Protein AF-A0A6B0UI86-F1 (afdb_monomer_lite)

Sequence (98 aa):
MKSIVAALCFLIAVAYCTAMLLEQQCRAPRAFASCDGSISPRYVYYFSNFTNKCESDYSCGRGINYFEDKFCCMTECPYVKYSFCITQVQEMNSKITL

InterPro domains:
  IPR036880 Pancreatic trypsin inhibitor Kunitz domain superfamily [SSF57362] (16-81)

Organism: Ixodes ricinus (NCBI:txid34613)

Structure (mmCIF, N/CA/C/O backbone):
data_AF-A0A6B0UI86-F1
#
_entry.id   AF-A0A6B0UI86-F1
#
loop_
_atom_site.group_PDB
_atom_site.id
_atom_site.type_symbol
_atom_site.label_atom_id
_atom_site.label_alt_id
_atom_site.label_c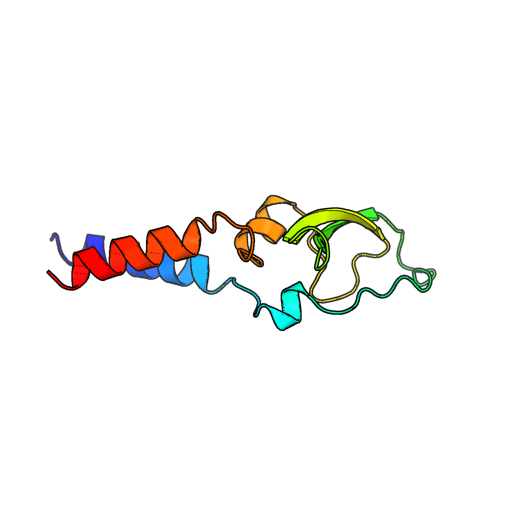omp_id
_atom_site.label_asym_id
_atom_site.label_entity_id
_atom_site.label_seq_id
_atom_site.pdbx_PDB_ins_code
_atom_site.Cartn_x
_atom_site.Cartn_y
_atom_site.Cartn_z
_atom_site.occupancy
_atom_site.B_iso_or_equiv
_atom_site.auth_seq_id
_atom_site.auth_comp_id
_atom_site.auth_asym_id
_atom_site.auth_atom_id
_atom_site.pdbx_PDB_model_num
ATOM 1 N N . MET A 1 1 ? -7.426 0.915 39.795 1.00 53.25 1 MET A N 1
ATOM 2 C CA . MET A 1 1 ? -6.401 0.584 38.775 1.00 53.25 1 MET A CA 1
ATOM 3 C C . MET A 1 1 ? -7.006 -0.184 37.587 1.00 53.25 1 MET A C 1
ATOM 5 O O . MET A 1 1 ? -6.515 -1.240 37.229 1.00 53.25 1 MET A O 1
ATOM 9 N N . LYS A 1 2 ? -8.097 0.317 36.983 1.00 56.50 2 LYS A N 1
ATOM 10 C CA . LYS A 1 2 ? -8.766 -0.313 35.817 1.00 56.50 2 LYS A CA 1
ATOM 11 C C . LYS A 1 2 ? -8.839 0.649 34.624 1.00 56.50 2 LYS A C 1
ATOM 13 O O . LYS A 1 2 ? -8.567 0.263 33.498 1.00 56.50 2 LYS A O 1
ATOM 18 N N . SER A 1 3 ? -9.086 1.929 34.909 1.00 65.56 3 SER A N 1
ATOM 19 C CA . SER A 1 3 ? -9.145 3.002 33.907 1.00 65.56 3 SER A CA 1
ATOM 20 C C . SER A 1 3 ? -7.809 3.266 33.191 1.00 65.56 3 SER A C 1
ATOM 22 O O . SER A 1 3 ? -7.808 3.513 31.992 1.00 65.56 3 SER A O 1
ATOM 24 N N . ILE A 1 4 ? -6.668 3.126 33.881 1.00 74.19 4 ILE A N 1
ATOM 25 C CA . ILE A 1 4 ? -5.340 3.369 33.285 1.00 74.19 4 ILE A CA 1
ATOM 26 C C . ILE A 1 4 ? -5.018 2.343 32.190 1.00 74.19 4 ILE A C 1
ATOM 28 O O . ILE A 1 4 ? -4.497 2.710 31.145 1.00 74.19 4 ILE A O 1
ATOM 32 N N . VAL A 1 5 ? -5.359 1.068 32.407 1.00 75.06 5 VAL A N 1
ATOM 33 C CA . VAL A 1 5 ? -5.111 -0.002 31.426 1.00 75.06 5 VAL A CA 1
ATOM 34 C C . VAL A 1 5 ? -5.951 0.219 30.172 1.00 75.06 5 VAL A C 1
ATOM 36 O O . VAL A 1 5 ? -5.418 0.151 29.070 1.00 75.06 5 VAL A O 1
ATOM 39 N N . ALA A 1 6 ? -7.233 0.560 30.339 1.00 68.81 6 ALA A N 1
ATOM 40 C CA . ALA A 1 6 ? -8.100 0.895 29.215 1.00 68.81 6 ALA A CA 1
ATOM 41 C C . ALA A 1 6 ? -7.520 2.068 28.410 1.00 68.81 6 ALA A C 1
ATOM 43 O O . ALA A 1 6 ? -7.306 1.929 27.211 1.00 68.81 6 ALA A O 1
ATOM 44 N N . ALA A 1 7 ? -7.173 3.178 29.072 1.00 71.44 7 ALA A N 1
ATOM 45 C CA . ALA A 1 7 ? -6.587 4.346 28.416 1.00 71.44 7 ALA A CA 1
ATOM 46 C C . ALA A 1 7 ? -5.291 4.018 27.651 1.00 71.44 7 ALA A C 1
ATOM 48 O O . ALA A 1 7 ? -5.097 4.501 26.538 1.00 71.44 7 ALA A O 1
ATOM 49 N N . LEU A 1 8 ? -4.430 3.157 28.202 1.00 76.38 8 LEU A N 1
ATOM 50 C CA . LEU A 1 8 ? -3.202 2.733 27.529 1.00 76.38 8 LEU A CA 1
ATOM 51 C C . LEU A 1 8 ? -3.495 1.922 26.257 1.00 76.38 8 LEU A C 1
ATOM 53 O O . LEU A 1 8 ? -2.886 2.170 25.219 1.00 76.38 8 LEU A O 1
ATOM 57 N N . CYS A 1 9 ? -4.454 0.993 26.313 1.00 71.00 9 CYS A N 1
ATOM 58 C CA . CYS A 1 9 ? -4.888 0.223 25.146 1.00 71.00 9 CYS A CA 1
ATOM 59 C C . CYS A 1 9 ? -5.444 1.129 24.038 1.00 71.00 9 CYS A C 1
ATOM 61 O O . CYS A 1 9 ? -5.132 0.916 22.868 1.00 71.00 9 CYS A O 1
ATOM 63 N N . PHE A 1 10 ? -6.197 2.171 24.404 1.00 70.06 10 PHE A N 1
ATOM 64 C CA . PHE A 1 10 ? -6.682 3.172 23.453 1.00 70.06 10 PHE A CA 1
ATOM 65 C C . PHE A 1 10 ? -5.554 3.931 22.777 1.00 70.06 10 PHE A C 1
ATOM 67 O O . PHE A 1 10 ? -5.547 4.043 21.556 1.00 70.06 10 PHE A O 1
ATOM 74 N N . LEU A 1 11 ? -4.583 4.420 23.547 1.00 70.94 11 LEU A N 1
ATOM 75 C CA . LEU A 1 11 ? -3.454 5.159 22.988 1.00 70.94 11 LEU A CA 1
ATOM 76 C C . LEU A 1 11 ? -2.613 4.291 22.050 1.00 70.94 11 LEU A C 1
ATOM 78 O O . LEU A 1 11 ? -2.214 4.763 20.990 1.00 70.94 11 LEU A O 1
ATOM 82 N N . ILE A 1 12 ? -2.394 3.019 22.397 1.00 71.19 12 ILE A N 1
ATOM 83 C CA . ILE A 1 12 ? -1.671 2.070 21.540 1.00 71.19 12 ILE A CA 1
ATOM 84 C C . ILE A 1 12 ? -2.436 1.834 20.238 1.00 71.19 12 ILE A C 1
ATOM 86 O O . ILE A 1 12 ? -1.841 1.890 19.166 1.00 71.19 12 ILE A O 1
ATOM 90 N N . ALA A 1 13 ? -3.747 1.607 20.306 1.00 67.44 13 ALA A N 1
ATOM 91 C CA . ALA A 1 13 ? -4.544 1.364 19.113 1.00 67.44 13 ALA A CA 1
ATOM 92 C C . ALA A 1 13 ? -4.681 2.607 18.222 1.00 67.44 13 ALA A C 1
ATOM 94 O O . ALA A 1 13 ? -4.596 2.498 17.002 1.00 67.44 13 ALA A O 1
ATOM 95 N N . VAL A 1 14 ? -4.838 3.793 18.817 1.00 66.81 14 VAL A N 1
ATOM 96 C CA . VAL A 1 14 ? -4.833 5.062 18.082 1.00 66.81 14 VAL A CA 1
ATOM 97 C C . VAL A 1 14 ? -3.477 5.273 17.419 1.00 66.81 14 VAL A C 1
ATOM 99 O O . VAL A 1 14 ? -3.450 5.531 16.224 1.00 66.81 14 VAL A O 1
ATOM 102 N N . ALA A 1 15 ? -2.363 5.086 18.133 1.00 66.56 15 ALA A N 1
ATOM 103 C CA . ALA A 1 15 ? -1.025 5.180 17.548 1.00 66.56 15 ALA A CA 1
ATOM 104 C C . ALA A 1 15 ? -0.845 4.195 16.379 1.00 66.56 15 ALA A C 1
ATOM 106 O O . ALA A 1 15 ? -0.333 4.573 15.326 1.00 66.56 15 ALA A O 1
ATOM 107 N N . TYR A 1 16 ? -1.353 2.967 16.521 1.00 64.25 16 TYR A N 1
ATOM 108 C CA . TYR A 1 16 ? -1.344 1.965 15.455 1.00 64.25 16 TYR A CA 1
ATOM 109 C C . TYR A 1 16 ? -2.148 2.403 14.222 1.00 64.25 16 TYR A C 1
ATOM 111 O O . TYR A 1 16 ? -1.738 2.130 13.100 1.00 64.25 16 TYR A O 1
A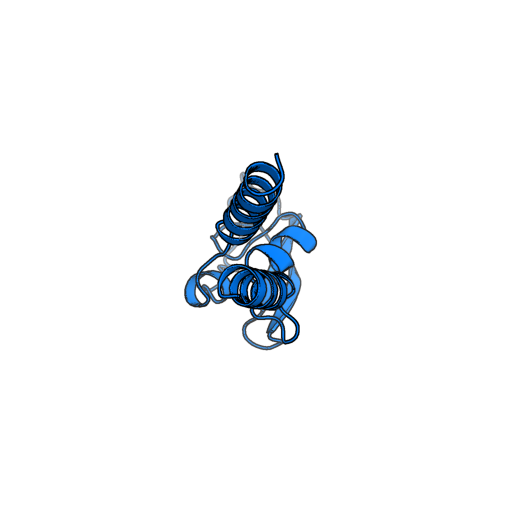TOM 119 N N . CYS A 1 17 ? -3.260 3.122 14.409 1.00 62.00 17 CYS A N 1
ATOM 120 C CA . CYS A 1 17 ? -4.067 3.649 13.306 1.00 62.00 17 CYS A CA 1
ATOM 121 C C . CYS A 1 17 ? -3.634 5.054 12.827 1.00 62.00 17 CYS A C 1
ATOM 123 O O . CYS A 1 17 ? -4.118 5.502 11.794 1.00 62.00 17 CYS A O 1
ATOM 125 N N . THR A 1 18 ? -2.735 5.768 13.521 1.00 58.88 18 THR A N 1
ATOM 126 C CA . THR A 1 18 ? -2.152 7.030 13.005 1.00 58.88 18 THR A CA 1
ATOM 127 C C . THR A 1 18 ? -1.116 6.805 11.910 1.00 58.88 18 THR A C 1
ATOM 129 O O . THR A 1 18 ? -0.830 7.719 11.142 1.00 58.88 18 THR A O 1
ATOM 132 N N . ALA A 1 19 ? -0.613 5.579 11.791 1.00 64.69 19 ALA A N 1
ATOM 133 C CA . ALA A 1 19 ? 0.165 5.107 10.656 1.00 64.69 19 ALA A CA 1
ATOM 134 C C . ALA A 1 19 ? -0.770 4.741 9.484 1.00 64.69 19 ALA A C 1
ATOM 136 O O . ALA A 1 19 ? -0.719 3.644 8.949 1.00 64.69 19 ALA A O 1
ATOM 137 N N . MET A 1 20 ? -1.741 5.607 9.177 1.00 73.69 20 MET A N 1
ATOM 138 C CA . MET A 1 20 ? -2.649 5.441 8.045 1.00 73.69 20 MET A CA 1
ATOM 139 C C . MET A 1 20 ? -2.427 6.569 7.060 1.00 73.69 20 MET A C 1
ATOM 141 O O . MET A 1 20 ? -2.550 7.752 7.390 1.00 73.69 20 MET A O 1
ATOM 145 N N . LEU A 1 21 ? -2.191 6.197 5.812 1.00 78.56 21 LEU A N 1
ATOM 146 C CA . LEU A 1 21 ? -2.223 7.132 4.710 1.00 78.56 21 LEU A CA 1
ATOM 147 C C . LEU A 1 21 ? -3.671 7.455 4.353 1.00 78.56 21 LEU A C 1
ATOM 149 O O . LEU A 1 21 ? -4.558 6.605 4.365 1.00 78.56 21 LEU A O 1
ATOM 153 N N . LEU A 1 22 ? -3.892 8.708 3.959 1.00 82.31 22 LEU A N 1
ATOM 154 C CA . LEU A 1 22 ? -5.152 9.123 3.347 1.00 82.31 22 LEU A CA 1
ATOM 155 C C . LEU A 1 22 ? -5.395 8.318 2.059 1.00 82.31 22 LEU A C 1
ATOM 157 O O . LEU A 1 22 ? -4.454 8.038 1.318 1.00 82.31 22 LEU A O 1
ATOM 161 N N . GLU A 1 23 ? -6.653 8.042 1.721 1.00 81.75 23 GLU A N 1
ATOM 162 C CA . GLU A 1 23 ? -7.007 7.215 0.558 1.00 81.75 23 GLU A CA 1
ATOM 163 C C . GLU A 1 23 ? -6.383 7.724 -0.743 1.00 81.75 23 GLU A C 1
ATOM 165 O O . GLU A 1 23 ? -5.904 6.948 -1.565 1.00 81.75 23 GLU A O 1
ATOM 170 N N . GLN A 1 24 ? -6.314 9.046 -0.894 1.00 84.12 24 GLN A N 1
ATOM 171 C CA . GLN A 1 24 ? -5.692 9.693 -2.047 1.00 84.12 24 GLN A CA 1
ATOM 172 C C . GLN A 1 24 ? -4.183 9.418 -2.134 1.00 84.12 24 GLN A C 1
ATOM 174 O O . GLN A 1 24 ? -3.642 9.299 -3.229 1.00 84.12 24 GLN A O 1
ATOM 179 N N . GLN A 1 25 ? -3.504 9.274 -0.993 1.00 85.69 25 GLN A N 1
ATOM 180 C CA . GLN A 1 25 ? -2.082 8.930 -0.926 1.00 85.69 25 GLN A CA 1
ATOM 181 C C . GLN A 1 25 ? -1.871 7.444 -1.248 1.00 85.69 25 GLN A C 1
ATOM 183 O O . GLN A 1 25 ? -0.989 7.106 -2.031 1.00 85.69 25 GLN A O 1
ATOM 188 N N . CYS A 1 26 ? -2.746 6.568 -0.751 1.00 88.75 26 CYS A N 1
ATOM 189 C CA . CYS A 1 26 ? -2.763 5.147 -1.116 1.00 88.75 26 CYS A CA 1
ATOM 190 C C . CYS A 1 26 ? -3.096 4.903 -2.592 1.00 88.75 26 CYS A C 1
ATOM 192 O O . CYS A 1 26 ? -2.692 3.904 -3.172 1.00 88.75 26 CYS A O 1
ATOM 194 N N . ARG A 1 27 ? -3.837 5.807 -3.232 1.00 88.19 27 ARG A N 1
ATOM 195 C CA . ARG A 1 27 ? -4.162 5.741 -4.665 1.00 88.19 27 ARG A CA 1
ATOM 196 C C . ARG A 1 27 ? -3.287 6.673 -5.504 1.00 88.19 27 ARG A C 1
ATOM 198 O O . ARG A 1 27 ? -3.613 6.924 -6.665 1.00 88.19 27 ARG A O 1
ATOM 205 N N . ALA A 1 28 ? -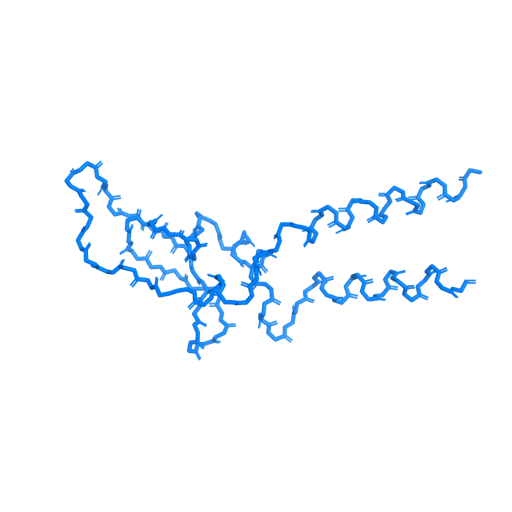2.184 7.172 -4.940 1.00 87.38 28 ALA A N 1
ATOM 206 C CA . ALA A 1 28 ? -1.293 8.081 -5.643 1.00 87.38 28 ALA A CA 1
ATOM 207 C C . ALA A 1 28 ? -0.740 7.427 -6.925 1.00 87.38 28 ALA A C 1
ATOM 209 O O . ALA A 1 28 ? -0.443 6.222 -6.930 1.00 87.38 28 ALA A O 1
ATOM 210 N N . PRO A 1 29 ? -0.596 8.207 -8.014 1.00 81.69 29 PRO A N 1
ATOM 211 C CA . PRO A 1 29 ? -0.079 7.705 -9.277 1.00 81.69 29 PRO A CA 1
ATOM 212 C C . PRO A 1 29 ? 1.334 7.146 -9.102 1.00 81.69 29 PRO A C 1
ATOM 214 O O . PRO A 1 29 ? 2.187 7.745 -8.444 1.00 81.69 29 PRO A O 1
ATOM 217 N N . ARG A 1 30 ? 1.581 5.986 -9.714 1.00 81.12 30 ARG A N 1
ATOM 218 C CA . ARG A 1 30 ? 2.877 5.307 -9.667 1.00 81.12 30 ARG A CA 1
ATOM 219 C C . ARG A 1 30 ? 3.731 5.723 -10.858 1.00 81.12 30 ARG A C 1
ATOM 221 O O . ARG A 1 30 ? 3.305 5.603 -12.005 1.00 81.12 30 ARG A O 1
ATOM 228 N N . ALA A 1 31 ? 4.944 6.195 -10.587 1.00 67.56 31 ALA A N 1
ATOM 229 C CA . ALA A 1 31 ? 5.925 6.451 -11.631 1.00 67.56 31 ALA A CA 1
ATOM 230 C C . ALA A 1 31 ? 6.571 5.126 -12.066 1.00 67.56 31 ALA A C 1
ATOM 232 O O . ALA A 1 31 ? 7.226 4.465 -11.263 1.00 67.56 31 ALA A O 1
ATOM 233 N N . PHE A 1 32 ? 6.391 4.764 -13.337 1.00 65.56 32 PHE A N 1
ATOM 234 C CA . PHE A 1 32 ? 7.039 3.612 -13.987 1.00 65.56 32 PHE A CA 1
ATOM 235 C C . PHE A 1 32 ? 8.243 4.009 -14.852 1.00 65.56 32 PHE A C 1
ATOM 237 O O . PHE A 1 32 ? 8.874 3.163 -15.481 1.00 65.56 32 PHE A O 1
ATOM 244 N N . ALA A 1 33 ? 8.554 5.303 -14.920 1.00 59.75 33 ALA A N 1
ATOM 245 C CA . ALA A 1 33 ? 9.638 5.821 -15.733 1.00 59.75 33 ALA A CA 1
ATOM 246 C C . ALA A 1 33 ? 10.965 5.473 -15.058 1.00 59.75 33 ALA A C 1
ATOM 248 O O . ALA A 1 33 ? 11.338 6.152 -14.112 1.00 59.75 33 ALA A O 1
ATOM 249 N N . SER A 1 34 ? 11.594 4.379 -15.501 1.00 71.62 34 SER A N 1
ATOM 250 C CA . SER A 1 34 ? 13.015 4.025 -15.344 1.00 71.62 34 SER A CA 1
ATOM 251 C C . SER A 1 34 ? 13.686 4.444 -14.030 1.00 71.62 34 SER A C 1
ATOM 253 O O . SER A 1 34 ? 13.890 5.630 -13.764 1.00 71.62 34 SER A O 1
ATOM 255 N N . CYS A 1 35 ? 14.136 3.465 -13.246 1.00 75.12 35 CYS A N 1
ATOM 256 C CA . CYS A 1 35 ? 14.960 3.762 -12.080 1.00 75.12 35 CYS A CA 1
ATOM 257 C C . CYS A 1 35 ? 16.160 4.621 -12.475 1.00 75.12 35 CYS A C 1
ATOM 259 O O . CYS A 1 35 ? 16.766 4.415 -13.527 1.00 75.12 35 CYS A O 1
ATOM 261 N N . ASP A 1 36 ? 16.480 5.592 -11.622 1.00 78.31 36 ASP A N 1
ATOM 262 C CA . ASP A 1 36 ? 17.748 6.297 -11.739 1.00 78.31 36 ASP A CA 1
ATOM 263 C C . ASP A 1 36 ? 18.897 5.278 -11.699 1.00 78.31 36 ASP A C 1
ATOM 265 O O . ASP A 1 36 ? 18.771 4.243 -11.044 1.00 78.31 36 ASP A O 1
ATOM 269 N N . GLY A 1 37 ? 20.015 5.565 -12.369 1.00 78.12 37 GLY A N 1
ATOM 270 C CA . GLY A 1 37 ? 21.138 4.626 -12.488 1.00 78.12 37 GLY A CA 1
ATOM 271 C C . GLY A 1 37 ? 21.741 4.202 -11.142 1.00 78.12 37 GLY A C 1
ATOM 272 O O . GLY A 1 37 ? 22.435 3.192 -11.069 1.00 78.12 37 GLY A O 1
ATOM 273 N N . SER A 1 38 ? 21.449 4.946 -10.070 1.00 81.31 38 SER A N 1
ATOM 274 C CA . SER A 1 38 ? 21.843 4.634 -8.694 1.00 81.31 38 SER A CA 1
ATOM 275 C C . SER A 1 38 ? 20.879 3.699 -7.944 1.00 81.31 38 SER A C 1
ATOM 277 O O . SER A 1 38 ? 21.240 3.171 -6.893 1.00 81.31 38 SER A O 1
ATOM 279 N N . ILE A 1 39 ? 19.659 3.477 -8.451 1.00 80.50 39 ILE A N 1
ATOM 280 C CA . ILE A 1 39 ? 18.612 2.711 -7.766 1.00 80.50 39 ILE A CA 1
ATOM 281 C C . ILE A 1 39 ? 18.340 1.419 -8.524 1.00 80.50 39 ILE A C 1
ATOM 283 O O . ILE A 1 39 ? 17.780 1.415 -9.617 1.00 80.50 39 ILE A O 1
ATOM 287 N N . SER A 1 40 ? 18.676 0.297 -7.894 1.00 83.56 40 SER A N 1
ATOM 288 C CA . SER A 1 40 ? 18.286 -1.013 -8.409 1.00 83.56 40 SER A CA 1
ATOM 289 C C . SER A 1 40 ? 16.793 -1.259 -8.156 1.00 83.56 40 SER A C 1
ATOM 291 O O . SER A 1 40 ? 16.327 -1.042 -7.030 1.00 83.56 40 SER A O 1
ATOM 293 N N . PRO A 1 41 ? 16.030 -1.713 -9.165 1.00 85.75 41 PRO A N 1
ATOM 294 C CA . PRO A 1 41 ? 14.656 -2.131 -8.952 1.00 85.75 41 PRO A CA 1
ATOM 295 C C . PRO A 1 41 ? 14.596 -3.342 -8.012 1.00 85.75 41 PRO A C 1
ATOM 297 O O . PRO A 1 41 ? 15.476 -4.207 -7.997 1.00 85.75 41 PRO A O 1
ATOM 300 N N . ARG A 1 42 ? 13.548 -3.381 -7.196 1.00 88.38 42 ARG A N 1
ATOM 301 C CA . ARG A 1 42 ? 13.290 -4.408 -6.188 1.00 88.38 42 ARG A CA 1
ATOM 302 C C . ARG A 1 42 ? 11.795 -4.685 -6.098 1.00 88.38 42 ARG A C 1
ATOM 304 O O . ARG A 1 42 ? 10.975 -3.922 -6.610 1.00 88.38 42 ARG A O 1
ATOM 311 N N . TYR A 1 43 ? 11.447 -5.789 -5.450 1.00 90.25 43 TYR A N 1
ATOM 312 C CA . TYR A 1 43 ? 10.052 -6.075 -5.150 1.00 90.25 43 TYR A CA 1
ATOM 313 C C . TYR A 1 43 ? 9.565 -5.147 -4.044 1.00 90.25 43 TYR A C 1
ATOM 315 O O . TYR A 1 43 ? 10.140 -5.118 -2.962 1.00 90.25 43 TYR A O 1
ATOM 323 N N . VAL A 1 44 ? 8.505 -4.407 -4.339 1.00 91.56 44 VAL A N 1
ATOM 324 C CA . VAL A 1 44 ? 7.818 -3.514 -3.405 1.00 91.56 44 VAL A CA 1
ATOM 325 C C . VAL A 1 44 ? 6.320 -3.748 -3.501 1.00 91.56 44 VAL A C 1
ATOM 327 O O . VAL A 1 44 ? 5.818 -4.212 -4.522 1.00 91.56 44 VAL A O 1
ATOM 330 N N . TYR A 1 45 ? 5.595 -3.412 -2.447 1.00 91.06 45 TYR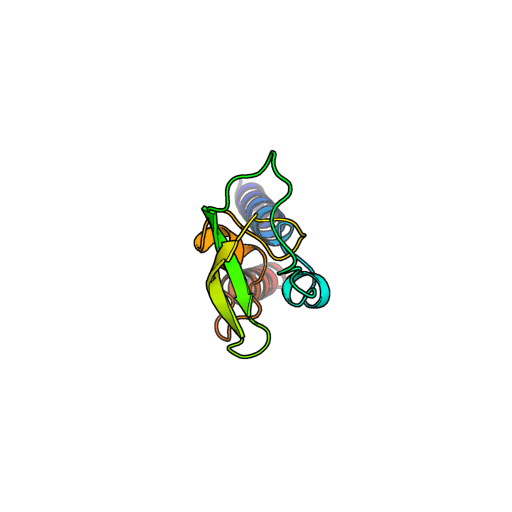 A N 1
ATOM 331 C CA . TYR A 1 45 ? 4.144 -3.476 -2.392 1.00 91.06 45 TYR A CA 1
ATOM 332 C C . TYR A 1 45 ? 3.530 -2.099 -2.614 1.00 91.06 45 TYR A C 1
ATOM 334 O O . TYR A 1 45 ? 4.116 -1.081 -2.260 1.00 91.06 45 TYR A O 1
ATOM 342 N N . TYR A 1 46 ? 2.337 -2.063 -3.187 1.00 90.50 46 TYR A N 1
ATOM 343 C CA . TYR A 1 46 ? 1.571 -0.842 -3.414 1.00 90.50 46 TYR A CA 1
ATOM 344 C C . TYR A 1 46 ? 0.079 -1.133 -3.295 1.00 90.50 46 TYR A C 1
ATOM 346 O O . TYR A 1 46 ? -0.362 -2.264 -3.517 1.00 90.50 46 TYR A O 1
ATOM 354 N N . PHE A 1 47 ? -0.723 -0.108 -3.018 1.00 91.38 47 PHE A N 1
ATOM 355 C CA . PHE A 1 47 ? -2.174 -0.228 -3.030 1.00 91.38 47 PHE A CA 1
ATOM 356 C C . PHE A 1 47 ? -2.732 0.051 -4.434 1.00 91.38 47 PHE A C 1
ATOM 358 O O . PHE A 1 47 ? -2.539 1.119 -5.026 1.00 91.38 47 PHE A O 1
ATOM 365 N N . SER A 1 48 ? -3.393 -0.953 -5.010 1.00 89.56 48 SER A N 1
ATOM 366 C CA . SER A 1 48 ? -3.944 -0.908 -6.362 1.00 89.56 48 SER A CA 1
ATOM 367 C C . SER A 1 48 ? -5.323 -0.259 -6.369 1.00 89.56 48 SER A C 1
ATOM 369 O O . SER A 1 48 ? -6.263 -0.765 -5.754 1.00 89.56 48 SER A O 1
ATOM 371 N N . ASN A 1 49 ? -5.477 0.831 -7.127 1.00 88.44 49 ASN A N 1
ATOM 372 C CA . ASN A 1 49 ? -6.777 1.484 -7.291 1.00 88.44 49 ASN A CA 1
ATOM 373 C C . ASN A 1 49 ? -7.803 0.569 -7.993 1.00 88.44 49 ASN A C 1
ATOM 375 O O . ASN A 1 49 ? -8.994 0.629 -7.704 1.00 88.44 49 ASN A O 1
ATOM 379 N N . PHE A 1 50 ? -7.332 -0.309 -8.883 1.00 86.75 50 PHE A N 1
ATOM 380 C CA . PHE A 1 50 ? -8.187 -1.192 -9.675 1.00 86.75 50 PHE A CA 1
ATOM 381 C C . PHE A 1 50 ? -8.698 -2.389 -8.871 1.00 86.75 50 PHE A C 1
ATOM 383 O O . PHE A 1 50 ? -9.879 -2.721 -8.941 1.00 86.75 50 PHE A O 1
ATOM 390 N N . THR A 1 51 ? -7.827 -3.039 -8.094 1.00 88.38 51 THR A N 1
ATOM 391 C CA . THR A 1 51 ? -8.192 -4.255 -7.348 1.00 88.38 51 THR A CA 1
ATOM 392 C C . THR A 1 51 ? -8.553 -3.985 -5.888 1.00 88.38 51 THR A C 1
ATOM 394 O O . THR A 1 51 ? -9.094 -4.876 -5.230 1.00 88.38 51 THR A O 1
ATOM 397 N N . ASN A 1 52 ? -8.310 -2.762 -5.390 1.00 87.19 52 ASN A N 1
ATOM 398 C CA . ASN A 1 52 ? -8.452 -2.358 -3.985 1.00 87.19 52 ASN A CA 1
ATOM 399 C C . ASN A 1 52 ? -7.678 -3.276 -3.028 1.00 87.19 52 ASN A C 1
ATOM 401 O O . ASN A 1 52 ? -8.173 -3.643 -1.961 1.00 87.19 52 ASN A O 1
ATOM 405 N N . LYS A 1 53 ? -6.486 -3.710 -3.446 1.00 87.56 53 LYS A N 1
ATOM 406 C CA . LYS A 1 53 ? -5.624 -4.638 -2.709 1.00 87.56 53 LYS A CA 1
ATOM 407 C C . LYS A 1 53 ? -4.178 -4.167 -2.748 1.00 87.56 53 LYS A C 1
ATOM 409 O O . LYS A 1 53 ? -3.772 -3.456 -3.665 1.00 87.56 53 LYS A O 1
ATOM 414 N N . CYS A 1 54 ? -3.409 -4.624 -1.764 1.00 89.44 54 CYS A N 1
ATOM 415 C CA . CYS A 1 54 ? -1.958 -4.517 -1.779 1.00 89.44 54 CYS A CA 1
ATOM 416 C C . CYS A 1 54 ? -1.356 -5.575 -2.707 1.00 89.44 54 CYS A C 1
ATOM 418 O O . CYS A 1 54 ? -1.480 -6.778 -2.451 1.00 89.44 54 CYS A O 1
ATOM 420 N N . GLU A 1 55 ? -0.716 -5.116 -3.774 1.00 91.75 55 GLU A N 1
ATOM 421 C CA . GLU A 1 55 ? -0.086 -5.928 -4.814 1.00 91.75 55 GLU A CA 1
ATOM 422 C C . GLU A 1 55 ? 1.418 -5.666 -4.836 1.00 91.75 55 GLU A C 1
ATOM 424 O O . GLU A 1 55 ? 1.872 -4.619 -4.384 1.00 91.75 55 GLU A O 1
ATOM 429 N N . SER A 1 56 ? 2.196 -6.632 -5.322 1.00 91.44 56 SER A N 1
ATOM 430 C CA . SER A 1 56 ? 3.641 -6.484 -5.493 1.00 91.44 56 SER A CA 1
ATOM 431 C C . SER A 1 56 ? 3.976 -6.003 -6.902 1.00 91.44 56 SER A C 1
ATOM 433 O O . SER A 1 56 ? 3.390 -6.488 -7.869 1.00 91.44 56 SER A O 1
ATOM 435 N N . ASP A 1 57 ? 4.961 -5.120 -7.021 1.00 89.75 57 ASP A N 1
ATOM 436 C CA . ASP A 1 57 ? 5.565 -4.685 -8.281 1.00 89.75 57 ASP A CA 1
ATOM 437 C C . ASP A 1 57 ? 7.083 -4.838 -8.226 1.00 89.75 57 ASP A C 1
ATOM 439 O O . ASP A 1 57 ? 7.679 -4.740 -7.151 1.00 89.75 57 ASP A O 1
ATOM 443 N N . TYR A 1 58 ? 7.712 -4.994 -9.388 1.00 88.25 58 TYR A N 1
ATOM 444 C CA . TYR A 1 58 ? 9.160 -4.876 -9.508 1.00 88.25 58 TYR A CA 1
ATOM 445 C C . TYR A 1 58 ? 9.498 -3.457 -9.964 1.00 88.25 58 TYR A C 1
ATOM 447 O O . TYR A 1 58 ? 9.416 -3.126 -11.146 1.00 88.25 58 TYR A O 1
ATOM 455 N N . SER A 1 59 ? 9.830 -2.590 -9.008 1.00 86.38 59 SER A N 1
ATOM 456 C CA . SER A 1 59 ? 10.024 -1.162 -9.266 1.00 86.38 59 SER A CA 1
ATOM 457 C C . SER A 1 59 ? 11.137 -0.562 -8.408 1.00 86.38 59 SER A C 1
ATOM 459 O O . SER A 1 59 ? 11.763 -1.224 -7.587 1.00 86.38 59 SER A O 1
ATOM 461 N N . CYS A 1 60 ? 11.383 0.732 -8.577 1.00 86.06 60 CYS A N 1
ATOM 462 C CA . CYS A 1 60 ? 12.379 1.473 -7.804 1.00 86.06 60 CYS A CA 1
ATOM 463 C C . CYS A 1 60 ? 11.886 1.853 -6.395 1.00 86.06 60 CYS A C 1
ATOM 465 O O . CYS A 1 60 ? 12.657 2.417 -5.618 1.00 86.06 60 CYS A O 1
ATOM 467 N N . GLY A 1 61 ? 10.603 1.613 -6.085 1.00 82.88 61 GLY A N 1
ATOM 468 C CA . GLY A 1 61 ? 10.010 1.918 -4.782 1.00 82.88 61 GLY A CA 1
ATOM 469 C C . GLY A 1 61 ? 9.972 3.410 -4.444 1.00 82.88 61 GLY A C 1
ATOM 470 O O . GLY A 1 61 ? 10.154 3.777 -3.288 1.00 82.88 61 GLY A O 1
ATOM 471 N N . ARG A 1 62 ? 9.803 4.296 -5.438 1.00 81.75 62 ARG A N 1
ATOM 472 C CA . ARG A 1 62 ? 9.743 5.750 -5.206 1.00 81.75 62 ARG A CA 1
ATOM 473 C C . ARG A 1 62 ? 8.317 6.268 -5.164 1.00 81.75 62 ARG A C 1
ATOM 475 O O . ARG A 1 62 ? 7.630 6.268 -6.181 1.00 81.75 62 ARG A O 1
ATOM 482 N N . GLY A 1 63 ? 7.932 6.836 -4.031 1.00 82.56 63 GLY A N 1
ATOM 483 C CA . GLY A 1 63 ? 6.649 7.505 -3.851 1.00 82.56 63 GLY A CA 1
ATOM 484 C C . GLY A 1 63 ? 5.941 7.013 -2.600 1.00 82.56 63 GLY A C 1
ATOM 485 O O . GLY A 1 63 ? 6.349 6.034 -1.988 1.00 82.56 63 GLY A O 1
ATOM 486 N N . ILE A 1 64 ? 4.874 7.712 -2.234 1.00 85.94 64 ILE A N 1
ATOM 487 C CA . ILE A 1 64 ? 4.134 7.450 -0.996 1.00 85.94 64 ILE A CA 1
ATOM 488 C C . ILE A 1 64 ? 3.307 6.153 -1.043 1.00 85.94 64 ILE A C 1
ATOM 490 O O . ILE A 1 64 ? 3.010 5.576 -0.008 1.00 85.94 64 ILE A O 1
ATOM 494 N N . ASN A 1 65 ? 2.973 5.672 -2.245 1.00 89.06 65 ASN A N 1
ATOM 495 C CA . ASN A 1 65 ? 2.256 4.415 -2.476 1.00 89.06 65 ASN A CA 1
ATOM 496 C C . ASN A 1 65 ? 3.217 3.242 -2.761 1.00 89.06 65 ASN A C 1
ATOM 498 O O . ASN A 1 65 ? 2.953 2.413 -3.631 1.00 89.06 65 ASN A O 1
ATOM 502 N N . TYR A 1 66 ? 4.370 3.213 -2.092 1.00 88.56 66 TYR A N 1
ATOM 503 C CA . TYR A 1 66 ? 5.303 2.093 -2.145 1.00 88.56 66 TYR A CA 1
ATOM 504 C C . TYR A 1 66 ? 5.722 1.697 -0.734 1.00 88.56 66 TYR A C 1
ATOM 506 O O . TYR A 1 66 ? 6.109 2.537 0.073 1.00 88.56 66 TYR A O 1
ATOM 514 N N . PHE A 1 67 ? 5.665 0.400 -0.464 1.00 89.31 67 PHE A N 1
ATOM 515 C CA . PHE A 1 67 ? 5.927 -0.201 0.834 1.00 89.31 67 PHE A CA 1
ATOM 516 C C . PHE A 1 67 ? 6.884 -1.376 0.650 1.00 89.31 67 PHE A C 1
ATOM 518 O O . PHE A 1 67 ? 6.726 -2.167 -0.275 1.00 89.31 67 PHE A O 1
ATOM 525 N N . GLU A 1 68 ? 7.864 -1.528 1.534 1.00 87.88 68 GLU A N 1
ATOM 526 C CA . GLU A 1 68 ? 8.795 -2.668 1.471 1.00 87.88 68 GLU A CA 1
ATOM 527 C C . GLU A 1 68 ? 8.119 -3.985 1.890 1.00 87.88 68 GLU A C 1
ATOM 529 O O . GLU A 1 68 ? 8.533 -5.063 1.472 1.00 87.88 68 GLU A O 1
ATOM 534 N N . ASP A 1 69 ? 7.038 -3.904 2.674 1.00 85.06 69 ASP A N 1
ATOM 535 C CA . ASP A 1 69 ? 6.322 -5.064 3.196 1.00 85.06 69 ASP A CA 1
ATOM 536 C C . ASP A 1 69 ? 4.812 -4.995 2.918 1.00 85.06 69 ASP A C 1
ATOM 538 O O . ASP A 1 69 ? 4.180 -3.932 2.956 1.00 85.06 69 ASP A O 1
ATOM 542 N 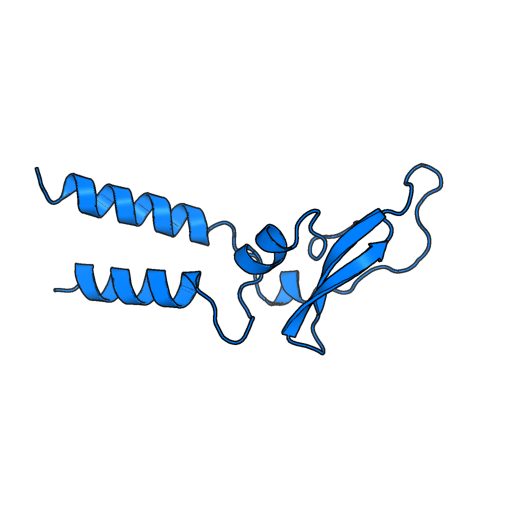N . LYS A 1 70 ? 4.217 -6.161 2.644 1.00 85.62 70 LYS A N 1
ATOM 543 C CA . LYS A 1 70 ? 2.787 -6.295 2.353 1.00 85.62 70 LYS A CA 1
ATOM 544 C C . LYS A 1 70 ? 1.930 -5.930 3.557 1.00 85.62 70 LYS A C 1
ATOM 546 O O . LYS A 1 70 ? 0.877 -5.321 3.384 1.00 85.62 70 LYS A O 1
ATOM 551 N N . PHE A 1 71 ? 2.351 -6.339 4.752 1.00 81.62 71 PHE A N 1
ATOM 552 C CA . PHE A 1 71 ? 1.691 -6.019 6.008 1.00 81.62 71 PHE A CA 1
ATOM 553 C C . PHE A 1 71 ? 1.635 -4.509 6.196 1.00 81.62 71 PHE A C 1
ATOM 555 O O . PHE A 1 71 ? 0.541 -3.993 6.394 1.00 81.62 71 PHE A O 1
ATOM 562 N N . CYS A 1 72 ? 2.757 -3.810 5.993 1.00 82.19 72 CYS A N 1
ATOM 563 C CA . CYS A 1 72 ? 2.794 -2.349 6.040 1.00 82.19 72 CYS A CA 1
ATOM 564 C C . CYS A 1 72 ? 1.818 -1.725 5.035 1.00 82.19 72 CYS A C 1
ATOM 566 O O . CYS A 1 72 ? 1.032 -0.864 5.403 1.00 82.19 72 CYS A O 1
ATOM 568 N N . CYS A 1 73 ? 1.773 -2.207 3.788 1.00 86.62 73 CYS A N 1
ATOM 569 C CA . CYS A 1 73 ? 0.775 -1.722 2.829 1.00 86.62 73 CYS A CA 1
ATOM 570 C C . CYS A 1 73 ? -0.668 -1.926 3.336 1.00 86.62 73 CYS A C 1
ATOM 572 O O . CYS A 1 73 ? -1.511 -1.045 3.191 1.00 86.62 73 CYS A O 1
ATOM 574 N N . MET A 1 74 ? -0.974 -3.074 3.949 1.00 82.50 74 MET A N 1
ATOM 575 C CA . MET A 1 74 ? -2.320 -3.373 4.452 1.00 82.50 74 MET A CA 1
ATOM 576 C C . MET A 1 74 ? -2.693 -2.560 5.696 1.00 82.50 74 MET A C 1
ATOM 578 O O . MET A 1 74 ? -3.871 -2.248 5.866 1.00 82.50 74 MET A O 1
ATOM 582 N N . THR A 1 75 ? -1.726 -2.232 6.556 1.00 77.50 75 THR A N 1
ATOM 583 C CA . THR A 1 75 ? -1.950 -1.400 7.746 1.00 77.50 75 THR A CA 1
ATOM 584 C C . THR A 1 75 ? -2.068 0.077 7.390 1.00 77.50 75 THR A C 1
ATOM 586 O O . THR A 1 75 ? -2.984 0.737 7.872 1.00 77.50 75 THR A O 1
ATOM 589 N N . GLU A 1 76 ? -1.196 0.566 6.505 1.00 81.50 76 GLU A N 1
ATOM 590 C CA . GLU A 1 76 ? -1.122 1.973 6.090 1.00 81.50 76 GLU A CA 1
ATOM 591 C C . GLU A 1 76 ? -2.226 2.347 5.096 1.00 81.50 76 GLU A C 1
ATOM 593 O O . GLU A 1 76 ? -2.735 3.466 5.122 1.00 81.50 76 GLU A O 1
ATOM 598 N N . CYS A 1 77 ? -2.643 1.401 4.246 1.00 85.38 77 CYS A N 1
ATOM 599 C CA . CYS A 1 77 ? -3.717 1.567 3.267 1.00 85.38 77 CYS A CA 1
ATOM 600 C C . CYS A 1 77 ? -4.860 0.575 3.505 1.00 85.38 77 CYS A C 1
ATOM 602 O O . CYS A 1 77 ? -5.131 -0.306 2.677 1.00 85.38 77 CYS A O 1
ATOM 604 N N . PRO A 1 78 ? -5.607 0.720 4.609 1.00 76.88 78 PRO A N 1
ATOM 605 C CA . PRO A 1 78 ? -6.594 -0.253 5.027 1.00 76.88 78 PRO A CA 1
ATOM 606 C C . PRO A 1 78 ? -7.955 0.052 4.374 1.00 76.88 78 PRO A C 1
ATOM 608 O O . PRO A 1 78 ? -8.997 -0.002 5.019 1.00 76.88 78 PRO A O 1
ATOM 611 N N . TYR A 1 79 ? -7.939 0.389 3.082 1.00 73.12 79 TYR A N 1
ATOM 612 C CA . TYR A 1 79 ? -9.117 0.582 2.220 1.00 73.12 79 TYR A CA 1
ATOM 613 C C . TYR A 1 79 ? -9.541 -0.721 1.529 1.00 73.12 79 TYR A C 1
ATOM 615 O O . TYR A 1 79 ? -10.452 -0.754 0.701 1.00 73.12 79 TYR A O 1
ATOM 623 N N . VAL A 1 80 ? -8.875 -1.821 1.881 1.00 66.12 80 VAL A N 1
ATOM 624 C CA . VAL A 1 80 ? -9.352 -3.176 1.627 1.00 66.12 80 VAL A CA 1
ATOM 625 C C . VAL A 1 80 ? -10.715 -3.376 2.294 1.00 66.12 80 VAL A C 1
ATOM 627 O O . VAL A 1 80 ? -10.976 -2.870 3.382 1.00 66.12 80 VAL A O 1
ATOM 630 N N . LYS A 1 81 ? -11.573 -4.183 1.663 1.00 57.59 81 LYS A N 1
ATOM 631 C CA . LYS A 1 81 ? -12.969 -4.454 2.067 1.00 57.59 81 LYS A CA 1
ATOM 632 C C . LYS A 1 81 ? -13.159 -4.933 3.528 1.00 57.59 81 LYS A C 1
ATOM 634 O O . LYS A 1 81 ? -14.292 -4.997 3.986 1.00 57.59 81 LYS A O 1
ATOM 639 N N . TYR A 1 82 ? -12.076 -5.260 4.243 1.00 54.41 82 TYR A N 1
ATOM 640 C CA . TYR A 1 82 ? -12.047 -5.771 5.619 1.00 54.41 82 TYR A CA 1
ATOM 641 C C . TYR A 1 82 ? -10.948 -5.088 6.455 1.00 54.41 82 TYR A C 1
ATOM 643 O O . TYR A 1 82 ? -9.997 -5.723 6.908 1.00 54.41 82 TYR A O 1
ATOM 651 N N . SER A 1 83 ? -11.043 -3.770 6.611 1.00 57.91 83 SER A N 1
ATOM 652 C CA . SER A 1 83 ? -10.102 -2.969 7.399 1.00 57.91 83 SER A CA 1
ATOM 653 C C . SER A 1 83 ? -10.144 -3.312 8.892 1.00 57.91 83 SER A C 1
ATOM 655 O O . SER A 1 83 ? -11.056 -2.892 9.603 1.00 57.91 83 SER A O 1
ATOM 657 N N . PHE A 1 84 ? -9.136 -4.042 9.378 1.00 55.94 84 PHE A N 1
ATOM 658 C CA . PHE A 1 84 ? -9.028 -4.441 10.785 1.00 55.94 84 PHE A CA 1
ATOM 659 C C . PHE A 1 84 ? -8.938 -3.231 11.736 1.00 55.94 84 PHE A C 1
ATOM 661 O O . PHE A 1 84 ? -9.594 -3.227 12.775 1.00 55.94 84 PHE A O 1
ATOM 668 N N . CYS A 1 85 ? -8.199 -2.170 11.382 1.00 60.72 85 CYS A N 1
ATOM 669 C CA . CYS A 1 85 ? -8.067 -0.990 12.254 1.00 60.72 85 CYS A CA 1
ATOM 670 C C . CYS A 1 85 ? -9.394 -0.224 12.400 1.00 60.72 85 CYS A C 1
ATOM 672 O O . CYS A 1 85 ? -9.728 0.171 13.512 1.00 60.72 85 CYS A O 1
ATOM 674 N N . ILE A 1 86 ? -10.170 -0.029 11.318 1.00 59.03 86 ILE A N 1
ATOM 675 C CA . ILE A 1 86 ? -11.461 0.685 11.406 1.00 59.03 86 ILE A CA 1
ATOM 676 C C . ILE A 1 86 ? -12.415 -0.083 12.320 1.00 59.03 86 ILE A C 1
ATOM 678 O O . ILE A 1 86 ? -13.000 0.513 13.223 1.00 59.03 86 ILE A O 1
ATOM 682 N N . THR A 1 87 ? -12.516 -1.405 12.148 1.00 57.88 87 THR A N 1
ATOM 683 C CA . THR A 1 87 ? -13.366 -2.237 13.008 1.00 57.88 87 THR A CA 1
ATOM 684 C C . THR A 1 87 ? -12.920 -2.201 14.467 1.00 57.88 87 THR A C 1
ATOM 686 O O . THR A 1 87 ? -13.763 -2.058 15.346 1.00 57.88 87 THR A O 1
ATOM 689 N N . GLN A 1 88 ? -11.611 -2.246 14.739 1.00 58.69 88 GLN A N 1
ATOM 690 C CA . GLN A 1 88 ? -11.094 -2.211 16.108 1.00 58.69 88 GLN A CA 1
ATOM 691 C C . GLN A 1 88 ? -11.312 -0.841 16.762 1.00 58.69 88 GLN A C 1
ATOM 693 O O . GLN A 1 88 ? -11.818 -0.778 17.878 1.00 58.69 88 GLN A O 1
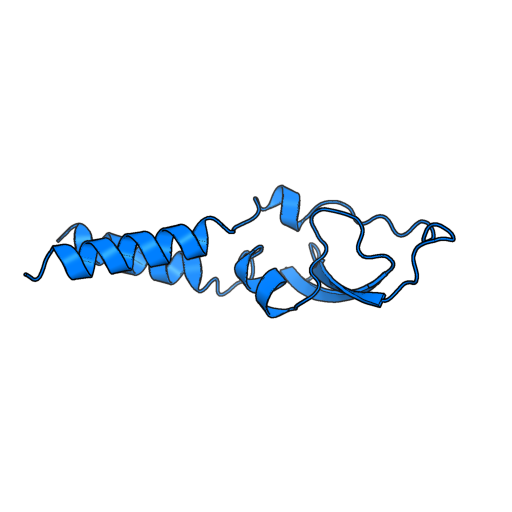ATOM 698 N N . VAL A 1 89 ? -11.008 0.269 16.078 1.00 59.34 89 VAL A N 1
ATOM 699 C CA . VAL A 1 89 ? -11.245 1.628 16.607 1.00 59.34 89 VAL A CA 1
ATOM 700 C C . VAL A 1 89 ? -12.732 1.877 16.851 1.00 59.34 89 VAL A C 1
ATOM 702 O O . VAL A 1 89 ? -13.088 2.420 17.895 1.00 59.34 89 VAL A O 1
ATOM 705 N N . GLN A 1 90 ? -13.611 1.452 15.940 1.00 57.16 90 GLN A N 1
ATOM 706 C CA . GLN A 1 90 ? -15.058 1.556 16.141 1.00 57.16 90 GLN A CA 1
ATOM 707 C C . GLN A 1 90 ? -15.535 0.718 17.332 1.00 57.16 90 GLN A C 1
ATOM 709 O O . GLN A 1 90 ? -16.295 1.217 18.163 1.00 57.16 90 GLN A O 1
ATOM 714 N N . GLU A 1 91 ? -15.069 -0.525 17.452 1.00 59.16 91 GLU A N 1
ATOM 715 C CA . GLU A 1 91 ? -15.460 -1.412 18.548 1.00 59.16 91 GLU A CA 1
ATOM 716 C C . GLU A 1 91 ? -14.968 -0.893 19.902 1.00 59.16 91 GLU A C 1
ATOM 718 O O . GLU A 1 91 ? -15.703 -0.911 20.892 1.00 59.16 91 GLU A O 1
ATOM 723 N N . MET A 1 92 ? -13.743 -0.373 19.958 1.00 58.50 92 MET A N 1
ATOM 724 C CA . MET A 1 92 ? -13.210 0.197 21.184 1.00 58.50 92 MET A CA 1
ATOM 725 C C . MET A 1 92 ? -13.901 1.532 21.537 1.00 58.50 92 MET A C 1
ATOM 727 O O . MET A 1 92 ? -14.251 1.728 22.700 1.00 58.50 92 MET A O 1
ATOM 731 N N . ASN A 1 93 ? -14.207 2.410 20.570 1.00 58.47 93 ASN A N 1
ATOM 732 C CA . ASN A 1 93 ? -15.008 3.624 20.819 1.00 58.47 93 ASN A CA 1
ATOM 733 C C . ASN A 1 93 ? -16.404 3.294 21.375 1.00 58.47 93 ASN A C 1
ATOM 735 O O . ASN A 1 93 ? -16.877 3.948 22.309 1.00 58.47 93 ASN A O 1
ATOM 739 N N . SER A 1 94 ? -17.044 2.238 20.863 1.00 58.59 94 SER A N 1
ATOM 740 C CA . SER A 1 94 ? -18.325 1.756 21.395 1.00 58.59 94 SER A CA 1
ATOM 741 C C . SER A 1 94 ? -18.231 1.260 22.843 1.00 58.59 94 SER A C 1
ATOM 743 O O . SER A 1 94 ? -19.241 1.287 23.541 1.00 58.59 94 SER A O 1
ATOM 745 N N . LYS A 1 95 ? -17.055 0.809 23.301 1.00 59.09 95 LYS A N 1
ATOM 746 C CA . LYS A 1 95 ? -16.825 0.318 24.671 1.00 59.09 95 LYS A CA 1
ATOM 747 C C . LYS A 1 95 ? -16.393 1.407 25.665 1.00 59.09 95 LYS A C 1
ATOM 749 O O . LYS A 1 95 ? -16.473 1.147 26.856 1.00 59.09 95 LYS A O 1
ATOM 754 N N . ILE A 1 96 ? -15.941 2.590 25.220 1.00 55.84 96 ILE A N 1
ATOM 755 C CA . ILE A 1 96 ? -15.707 3.752 26.117 1.00 55.84 96 ILE A CA 1
ATOM 756 C C . ILE A 1 96 ? -16.990 4.547 26.362 1.00 55.84 96 ILE A C 1
ATOM 758 O O . ILE A 1 96 ? -17.136 5.180 27.401 1.00 55.84 96 ILE A O 1
ATOM 762 N N . THR A 1 97 ? -17.897 4.571 25.383 1.00 52.12 97 THR A N 1
ATOM 763 C CA . THR A 1 97 ? -19.107 5.414 25.437 1.00 52.12 97 THR A CA 1
ATOM 764 C C . THR A 1 97 ? -20.205 4.822 26.350 1.00 52.12 97 THR A C 1
ATOM 766 O O . THR A 1 97 ? -21.257 5.435 26.516 1.00 52.12 97 THR A O 1
ATOM 769 N N . LEU A 1 98 ? -19.959 3.654 26.959 1.00 45.19 98 LEU A N 1
ATOM 770 C CA . LEU A 1 98 ? -20.790 2.976 27.968 1.00 45.19 98 LEU A CA 1
ATOM 771 C C . LEU A 1 98 ? -20.027 2.880 29.294 1.00 45.19 98 LEU A C 1
ATOM 773 O O . LEU A 1 98 ? -20.682 3.022 30.350 1.00 45.19 98 LEU A O 1
#

Radius of gyration: 17.04 Å; chains: 1; bounding box: 43×16×54 Å

pLDDT: mean 75.38, std 12.43, range [45.19, 91.75]

Foldseek 3Di:
DPVVVLVVVLVVLVVLLVLADDQCQLDDDDDPPDDDPVAQWDWWWFQDPVVRAIDIDRGSQDGSRTHRDRVSSCSHSVSPPDRPSVVVNVVSVVVVVD

Secondary structure (DSSP, 8-state):
--HHHHHHHHHHHHHHHHS---HHHHTPPPP-S---TT---EEEEEEETTTTEEEEEEE---STT-BSSHHHHHHH---STT-HHHHHHHHHHHHH--